Protein AF-A0AAD9J1E0-F1 (afdb_monomer_lite)

Foldseek 3Di:
DDDPPDPPVVVPDDDPDDDDDPQDWDKDFDDDPRHTDDIDTDGADVPGDDDDDDDDDPPDDDDDDPPPVPD

Secondary structure (DSSP, 8-state):
------TTGGGG---S--------EEEEEEEETTEEEEEEEEEPPTT---------STT-------TT---

pLDDT: mean 74.8, std 22.92, range [33.41, 97.5]

InterPro domains:
  IPR043136 B30.2/SPRY domain superfamily [G3DSA:2.60.120.920] (6-68)

Organism: NCBI:txid53620

Sequence (71 aa):
MRILNDFRSVHRFTSKTSLKQNNAFHLVFFTRNGKTVGQREVSIPRGGFFPTVGMLSSDEKVRADLRPLTG

Radius of gyration: 16.28 Å; chains: 1; bounding box: 37×33×40 Å

Structure (mmCIF, N/CA/C/O backbone):
data_AF-A0AAD9J1E0-F1
#
_entry.id   AF-A0AAD9J1E0-F1
#
loop_
_atom_site.group_PDB
_atom_site.id
_atom_site.type_symbol
_atom_site.label_atom_id
_atom_site.label_alt_id
_atom_site.label_comp_id
_atom_site.label_asym_id
_atom_site.label_entity_id
_atom_site.label_seq_id
_atom_site.pdbx_PDB_ins_code
_atom_site.Cartn_x
_atom_site.Cartn_y
_atom_site.Cartn_z
_atom_site.occupancy
_atom_site.B_iso_or_equiv
_atom_site.auth_seq_id
_atom_site.auth_comp_id
_atom_site.auth_asym_id
_atom_site.auth_atom_id
_atom_site.pdbx_PDB_model_num
ATOM 1 N N . MET A 1 1 ? -8.147 6.688 -23.238 1.00 34.22 1 MET A N 1
ATOM 2 C CA . MET A 1 1 ? -8.410 6.251 -21.851 1.00 34.22 1 MET A CA 1
ATOM 3 C C . MET A 1 1 ? -7.795 7.293 -20.921 1.00 34.22 1 MET A C 1
ATOM 5 O O . MET A 1 1 ? -6.585 7.454 -20.951 1.00 34.22 1 MET A O 1
ATOM 9 N N . ARG A 1 2 ? -8.598 8.114 -20.228 1.00 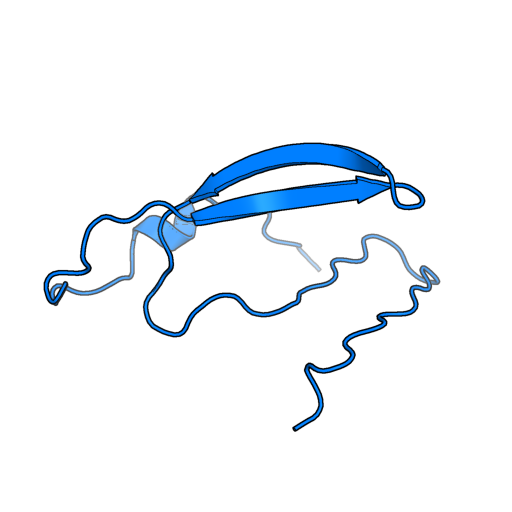33.41 2 ARG A N 1
ATOM 10 C CA . ARG A 1 2 ? -8.095 9.155 -19.310 1.00 33.41 2 ARG A CA 1
ATOM 11 C C . ARG A 1 2 ? -8.265 8.647 -17.886 1.00 33.41 2 ARG A C 1
ATOM 13 O O . ARG A 1 2 ? -9.394 8.507 -17.428 1.00 33.41 2 ARG A O 1
ATOM 20 N N . ILE A 1 3 ? -7.158 8.359 -17.214 1.00 44.03 3 ILE A N 1
ATOM 21 C CA . ILE A 1 3 ? -7.157 8.119 -15.773 1.00 44.03 3 ILE A CA 1
ATOM 22 C C . ILE A 1 3 ? -7.384 9.488 -15.122 1.00 44.03 3 ILE A C 1
ATOM 24 O O . ILE A 1 3 ? -6.531 10.372 -15.208 1.00 44.03 3 ILE A O 1
ATOM 28 N N . LEU A 1 4 ? -8.574 9.702 -14.554 1.00 39.19 4 LEU A N 1
ATOM 29 C CA . LEU A 1 4 ? -8.884 10.900 -13.777 1.00 39.19 4 LEU A CA 1
ATOM 30 C C . LEU A 1 4 ? -8.147 10.813 -12.433 1.00 39.19 4 LEU A C 1
ATOM 32 O O . LEU A 1 4 ? -8.663 10.285 -11.452 1.00 39.19 4 LEU A O 1
ATOM 36 N N . ASN A 1 5 ? -6.933 11.358 -12.393 1.00 38.12 5 ASN A N 1
ATOM 37 C CA . ASN A 1 5 ? -6.248 11.717 -11.154 1.00 38.12 5 ASN A CA 1
ATOM 38 C C . ASN A 1 5 ? -6.825 13.028 -10.611 1.00 38.12 5 ASN A C 1
ATOM 40 O O . ASN A 1 5 ? -6.158 14.060 -10.636 1.00 38.12 5 ASN A O 1
ATOM 44 N N . ASP A 1 6 ? -8.062 13.000 -10.114 1.00 38.00 6 ASP A N 1
ATOM 45 C CA . ASP A 1 6 ? -8.561 14.121 -9.323 1.00 38.00 6 ASP A CA 1
ATOM 46 C C . ASP A 1 6 ? -9.240 13.664 -8.031 1.00 38.00 6 ASP A C 1
ATOM 48 O O . ASP A 1 6 ? -10.460 13.544 -7.914 1.00 38.00 6 ASP A O 1
ATOM 52 N N . PHE A 1 7 ? -8.403 13.448 -7.015 1.00 47.47 7 PHE A N 1
ATOM 53 C CA . PHE A 1 7 ? -8.819 13.227 -5.629 1.00 47.47 7 PHE A CA 1
ATOM 54 C C . PHE A 1 7 ? -9.598 14.417 -5.033 1.00 47.47 7 PHE A C 1
ATOM 56 O O . PHE A 1 7 ? -10.147 14.293 -3.940 1.00 47.47 7 PHE A O 1
ATOM 63 N N . ARG A 1 8 ? -9.683 15.570 -5.717 1.00 45.09 8 ARG A N 1
ATOM 64 C CA . ARG A 1 8 ? -10.429 16.742 -5.228 1.00 45.09 8 ARG A CA 1
ATOM 65 C C . ARG A 1 8 ? -11.934 16.668 -5.498 1.00 45.09 8 ARG A C 1
ATOM 67 O O . ARG A 1 8 ? -12.691 17.395 -4.859 1.00 45.09 8 ARG A O 1
ATOM 74 N N . SER A 1 9 ? -12.392 15.776 -6.379 1.00 40.00 9 SER A N 1
ATOM 75 C CA . SER A 1 9 ? -13.813 15.699 -6.761 1.00 40.00 9 SER A CA 1
ATOM 76 C C . SER A 1 9 ? -14.687 14.907 -5.770 1.00 40.00 9 SER A C 1
ATOM 78 O O . SER A 1 9 ? -15.893 15.134 -5.670 1.00 40.00 9 SER A O 1
ATOM 80 N N . VAL A 1 10 ? -14.085 14.040 -4.944 1.00 49.19 10 VAL A N 1
ATOM 81 C CA . VAL A 1 10 ? -14.813 13.204 -3.960 1.00 49.19 10 VAL A CA 1
ATOM 82 C C . VAL A 1 10 ? -15.420 14.035 -2.815 1.00 49.19 10 VAL A C 1
ATOM 84 O O . VAL A 1 10 ? -16.347 13.596 -2.142 1.00 49.19 10 VAL A O 1
ATOM 87 N N . HIS A 1 11 ? -14.983 15.285 -2.633 1.00 43.31 11 HIS A N 1
ATOM 88 C CA . HIS A 1 11 ? -15.504 16.174 -1.591 1.00 43.31 11 HIS A CA 1
ATOM 89 C C . HIS A 1 11 ? -16.892 16.773 -1.873 1.00 43.31 11 HIS A C 1
ATOM 91 O O . HIS A 1 11 ? -17.446 17.423 -0.988 1.00 43.31 11 HIS A O 1
ATOM 97 N N . ARG A 1 12 ? -17.469 16.595 -3.073 1.00 40.59 12 ARG A N 1
ATOM 98 C CA . ARG A 1 12 ? -18.737 17.260 -3.438 1.00 40.59 12 ARG A CA 1
ATOM 99 C C . ARG A 1 12 ? -19.990 16.386 -3.297 1.00 40.59 12 ARG A C 1
ATOM 101 O O . ARG A 1 12 ? -21.092 16.919 -3.349 1.00 40.59 12 ARG A O 1
ATOM 108 N N . PHE A 1 13 ? -19.853 15.084 -3.054 1.00 47.88 13 PHE A N 1
ATOM 109 C CA . PHE A 1 13 ? -20.993 14.168 -2.940 1.00 47.88 13 PHE A CA 1
ATOM 110 C C . PHE A 1 13 ? -20.857 13.215 -1.747 1.00 47.88 13 PHE A C 1
ATOM 112 O O . PHE A 1 13 ? -20.721 12.010 -1.920 1.00 47.88 13 PHE A O 1
ATOM 119 N N . THR A 1 14 ? -20.961 13.724 -0.518 1.00 46.22 14 THR A N 1
ATOM 120 C CA . THR A 1 14 ? -21.504 12.910 0.581 1.00 46.22 14 THR 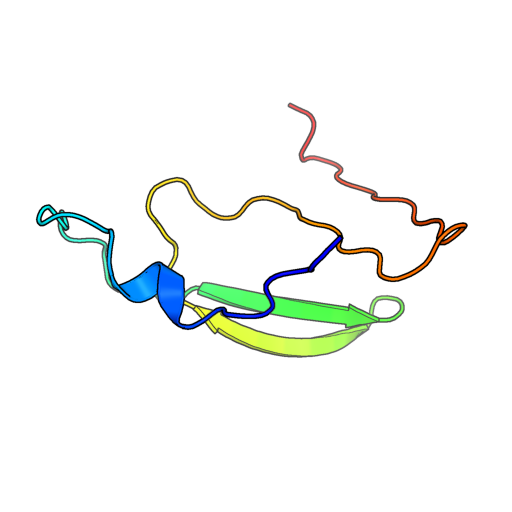A CA 1
ATOM 121 C C . THR A 1 14 ? -22.521 13.728 1.371 1.00 46.22 14 THR A C 1
ATOM 123 O O . THR A 1 14 ? -22.277 14.827 1.863 1.00 46.22 14 THR A O 1
ATOM 126 N N . SER A 1 15 ? -23.738 13.202 1.371 1.00 40.50 15 SER A N 1
ATOM 127 C CA . SER A 1 15 ? -24.952 13.771 1.928 1.00 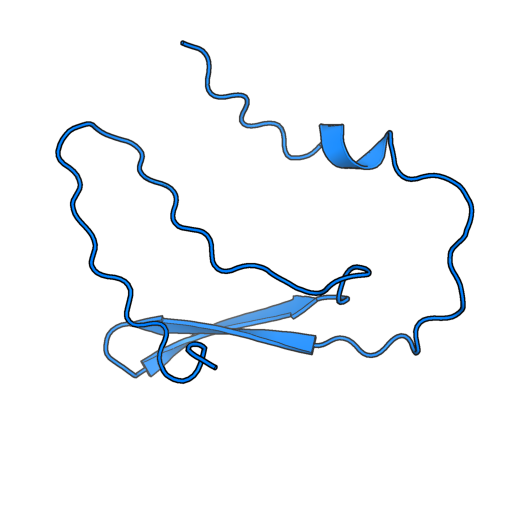40.50 15 SER A CA 1
ATOM 128 C C . SER A 1 15 ? -24.892 13.928 3.446 1.00 40.50 15 SER A C 1
ATOM 130 O O . SER A 1 15 ? -24.356 13.084 4.162 1.00 40.50 15 SER A O 1
ATOM 132 N N . LYS A 1 16 ? -25.552 14.984 3.926 1.00 41.81 16 LYS A N 1
ATOM 133 C CA . LYS A 1 16 ? -25.953 15.235 5.314 1.00 41.81 16 LYS A CA 1
ATOM 134 C C . LYS A 1 16 ? -26.526 13.973 5.985 1.00 41.81 16 LYS A C 1
ATOM 136 O O . LYS A 1 16 ? -27.697 13.671 5.794 1.00 41.81 16 LYS A O 1
ATOM 141 N N . THR A 1 17 ? -25.720 13.248 6.762 1.00 43.66 17 THR A N 1
ATOM 142 C CA . THR A 1 17 ? -26.118 12.405 7.917 1.00 43.66 17 THR A CA 1
ATOM 143 C C . THR A 1 17 ? -24.860 11.787 8.540 1.00 43.66 17 THR A C 1
ATOM 145 O O . THR A 1 17 ? -24.564 10.608 8.367 1.00 43.66 17 THR A O 1
ATOM 148 N N . SER A 1 18 ? -24.072 12.594 9.258 1.00 51.31 18 SER A N 1
ATOM 149 C CA . SER A 1 18 ? -22.988 12.065 10.094 1.00 51.31 18 SER A CA 1
ATOM 150 C C . SER A 1 18 ? -23.549 11.765 11.482 1.00 51.31 18 SER A C 1
ATOM 152 O O . SER A 1 18 ? -23.706 12.657 12.315 1.00 51.31 18 SER A O 1
ATOM 154 N N . LEU A 1 19 ? -23.924 10.504 11.707 1.00 51.66 19 LEU A N 1
ATOM 155 C CA . LEU A 1 19 ? -24.052 9.958 13.057 1.00 51.66 19 LEU A CA 1
ATOM 156 C C . LEU A 1 19 ? -22.681 10.090 13.725 1.00 51.66 19 LEU A C 1
ATOM 158 O O . LEU A 1 19 ? -21.687 9.741 13.093 1.00 51.66 19 LEU A O 1
ATOM 162 N N . LYS A 1 20 ? -22.640 10.604 14.965 1.00 47.66 20 LYS A N 1
ATOM 163 C CA . LYS A 1 20 ? -21.428 10.767 15.789 1.00 47.66 20 LYS A CA 1
ATOM 164 C C . LYS A 1 20 ? -20.527 9.529 15.676 1.00 47.66 20 LYS A C 1
ATOM 166 O O . LYS A 1 20 ? -20.715 8.550 16.392 1.00 47.66 20 LYS A O 1
ATOM 171 N N . GLN A 1 21 ? -19.534 9.582 14.794 1.00 58.38 21 GLN A N 1
ATOM 172 C CA . GLN A 1 21 ? -18.373 8.722 14.910 1.00 58.38 21 GLN A CA 1
ATOM 173 C C . GLN A 1 21 ? -17.588 9.276 16.095 1.00 58.38 21 GLN A C 1
ATOM 175 O O . GLN A 1 21 ? -17.293 10.472 16.138 1.00 58.38 21 GLN A O 1
ATOM 180 N N . ASN A 1 22 ? -17.285 8.433 17.083 1.00 53.97 22 ASN A N 1
ATOM 181 C CA . ASN A 1 22 ? -16.214 8.752 18.018 1.00 53.97 22 ASN A CA 1
ATOM 182 C C . ASN A 1 22 ? -15.011 9.134 17.157 1.00 53.97 22 ASN A C 1
ATOM 184 O O . ASN A 1 22 ? -14.637 8.363 16.276 1.00 53.97 22 ASN A O 1
ATOM 188 N N . ASN A 1 23 ? -14.487 10.344 17.341 1.00 57.81 23 ASN A N 1
ATOM 189 C CA . ASN A 1 23 ? -13.519 10.982 16.446 1.00 57.81 23 ASN A CA 1
ATOM 190 C C . ASN A 1 23 ? -12.114 10.351 16.577 1.00 57.81 23 ASN A C 1
ATOM 192 O O . ASN A 1 23 ? -11.108 11.053 16.608 1.00 57.81 23 ASN A O 1
ATOM 196 N N . ALA A 1 24 ? -12.055 9.028 16.747 1.00 74.12 24 ALA A N 1
ATOM 197 C CA . ALA A 1 24 ? -10.844 8.253 16.878 1.00 74.12 24 ALA A CA 1
ATOM 198 C C . ALA A 1 24 ? -10.156 8.210 15.514 1.00 74.12 24 ALA A C 1
ATOM 200 O O . ALA A 1 24 ? -10.683 7.674 14.537 1.00 74.12 24 ALA A O 1
ATOM 201 N N . PHE A 1 25 ? -8.979 8.819 15.451 1.00 84.38 25 PHE A N 1
ATOM 202 C CA . PHE A 1 25 ? -8.080 8.645 14.329 1.00 84.38 25 PHE A CA 1
ATOM 203 C C . PHE A 1 25 ? -7.435 7.263 14.423 1.00 84.38 25 PHE A C 1
ATOM 205 O O . PHE A 1 25 ? -7.047 6.810 15.499 1.00 84.38 25 PHE A O 1
ATOM 212 N N . HIS A 1 26 ? -7.332 6.591 13.285 1.00 86.81 26 HIS A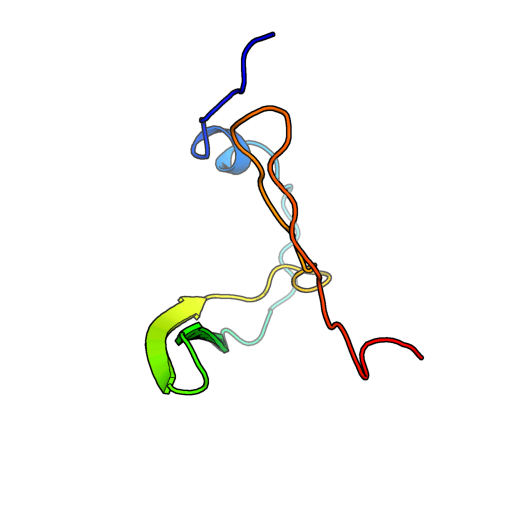 N 1
ATOM 213 C CA . HIS A 1 26 ? -6.690 5.295 13.155 1.00 86.81 26 HIS A CA 1
ATOM 214 C C . HIS A 1 26 ? -5.355 5.455 12.440 1.00 86.81 26 HIS A C 1
ATOM 216 O O . HIS A 1 26 ? -5.238 6.210 11.473 1.00 86.81 26 HIS A O 1
ATOM 222 N N . LEU A 1 27 ? -4.351 4.722 12.912 1.00 92.12 27 LEU A N 1
ATOM 223 C CA . LEU A 1 27 ? -3.029 4.710 12.311 1.00 92.12 27 LEU A CA 1
ATOM 224 C C . LEU A 1 27 ? -2.996 3.738 11.127 1.00 92.12 27 LEU A C 1
ATOM 226 O O . LEU A 1 27 ? -3.177 2.534 11.294 1.00 92.12 27 LEU A O 1
ATOM 230 N N . VAL A 1 28 ? -2.706 4.257 9.939 1.00 93.50 28 VAL A N 1
ATOM 231 C CA . VAL A 1 28 ? -2.319 3.463 8.768 1.00 93.50 28 VAL A CA 1
ATOM 232 C C . VAL A 1 28 ? -0.807 3.522 8.646 1.00 93.50 28 VAL A C 1
ATOM 234 O O . VAL A 1 28 ? -0.233 4.606 8.704 1.00 93.50 28 VAL A O 1
ATOM 237 N N . PHE A 1 29 ? -0.151 2.382 8.455 1.00 95.69 29 PHE A N 1
ATOM 238 C CA . PHE A 1 29 ? 1.298 2.307 8.294 1.00 95.69 29 PHE A CA 1
ATOM 239 C C . PHE A 1 29 ? 1.677 1.508 7.051 1.00 95.69 29 PHE A C 1
ATOM 241 O O . PHE A 1 29 ? 0.934 0.649 6.581 1.00 95.69 29 PHE A O 1
ATOM 248 N N . PHE A 1 30 ? 2.857 1.807 6.524 1.00 95.88 30 PHE A N 1
ATOM 249 C CA . PHE A 1 30 ? 3.412 1.169 5.340 1.00 95.88 30 PHE A CA 1
ATOM 250 C C . PHE A 1 30 ? 4.681 0.435 5.722 1.00 95.88 30 PHE A C 1
ATOM 252 O O . PHE A 1 30 ? 5.508 0.966 6.467 1.00 95.88 30 PHE A O 1
ATOM 259 N N . THR A 1 31 ? 4.859 -0.764 5.179 1.00 97.50 31 THR A N 1
ATOM 260 C CA . THR A 1 31 ? 6.082 -1.541 5.357 1.00 97.50 31 THR A CA 1
ATOM 261 C C . THR A 1 31 ? 6.760 -1.807 4.020 1.00 97.50 31 THR A C 1
ATOM 263 O O . THR A 1 31 ? 6.120 -1.889 2.973 1.00 97.50 31 THR A O 1
ATOM 266 N N . ARG A 1 32 ? 8.084 -1.950 4.055 1.00 96.38 32 ARG A N 1
ATOM 267 C CA . ARG A 1 32 ? 8.893 -2.457 2.945 1.00 96.38 32 ARG A CA 1
ATOM 268 C C . ARG A 1 32 ? 9.804 -3.539 3.500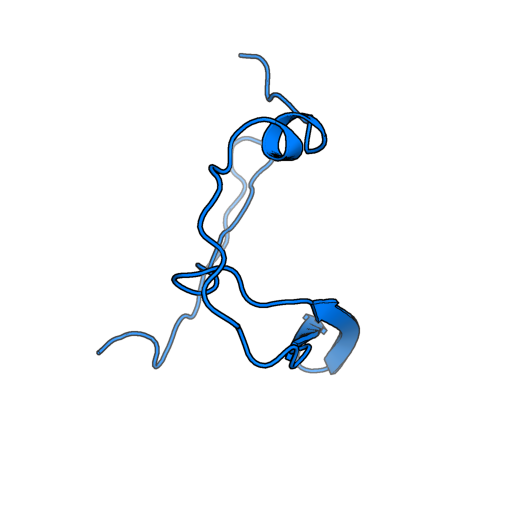 1.00 96.38 32 ARG A C 1
ATOM 270 O O . ARG A 1 32 ? 10.583 -3.273 4.412 1.00 96.38 32 ARG A O 1
ATOM 277 N N . ASN A 1 33 ? 9.685 -4.759 2.977 1.00 96.56 33 ASN A N 1
ATOM 278 C CA . ASN A 1 33 ? 10.443 -5.927 3.446 1.00 96.56 33 ASN A CA 1
ATOM 279 C C . ASN A 1 33 ? 10.337 -6.133 4.973 1.00 96.56 33 ASN A C 1
ATOM 281 O O . ASN A 1 33 ? 11.338 -6.336 5.655 1.00 96.56 33 ASN A O 1
ATOM 285 N N . GLY A 1 34 ? 9.121 -6.007 5.517 1.00 95.88 34 GLY A N 1
ATOM 286 C CA . GLY A 1 34 ? 8.836 -6.215 6.942 1.00 95.88 34 GLY A CA 1
ATOM 287 C C . GLY A 1 34 ? 9.184 -5.049 7.876 1.00 95.88 34 GLY A C 1
ATOM 288 O O . GLY A 1 34 ? 8.925 -5.151 9.069 1.00 95.88 34 GLY A O 1
ATOM 289 N N . LYS A 1 35 ? 9.733 -3.933 7.374 1.00 97.25 35 LYS A N 1
ATOM 290 C CA . LYS A 1 35 ? 10.085 -2.754 8.190 1.00 97.25 35 LYS A CA 1
ATOM 291 C C . LYS A 1 35 ? 9.160 -1.575 7.899 1.00 97.25 35 LYS A C 1
ATOM 293 O O . LYS A 1 35 ? 8.897 -1.303 6.730 1.00 97.25 35 LYS A O 1
ATOM 298 N N . THR A 1 36 ? 8.705 -0.860 8.929 1.00 96.69 36 THR A N 1
ATOM 299 C CA . THR A 1 36 ? 7.873 0.348 8.775 1.00 96.69 36 THR A CA 1
ATOM 300 C C . THR A 1 36 ? 8.652 1.463 8.082 1.00 96.69 36 THR A C 1
ATOM 302 O O . THR A 1 36 ? 9.755 1.804 8.499 1.00 96.69 36 THR A O 1
ATOM 305 N N . VAL A 1 37 ? 8.065 2.037 7.032 1.00 97.50 37 VAL A N 1
ATOM 306 C CA . VAL A 1 37 ? 8.642 3.146 6.251 1.00 97.50 37 VAL A CA 1
ATOM 307 C C . VAL A 1 37 ? 7.824 4.435 6.341 1.00 97.50 37 VAL A C 1
ATOM 309 O O . VAL A 1 37 ? 8.295 5.485 5.918 1.00 97.50 37 VAL A O 1
ATOM 312 N N . GLY A 1 38 ? 6.611 4.382 6.894 1.00 95.69 38 GLY A N 1
ATOM 313 C CA . GLY A 1 38 ? 5.768 5.560 7.072 1.00 95.69 38 GLY A CA 1
ATOM 314 C C . GLY A 1 38 ? 4.451 5.236 7.760 1.00 95.69 38 GLY A C 1
ATOM 315 O O . GLY A 1 38 ? 4.039 4.076 7.809 1.00 95.69 38 GLY A O 1
ATOM 316 N N . GLN A 1 39 ? 3.797 6.272 8.283 1.00 95.94 39 GLN A N 1
ATOM 317 C CA . GLN A 1 39 ? 2.515 6.161 8.971 1.00 95.94 39 GLN A CA 1
ATOM 318 C C . GLN A 1 39 ? 1.667 7.426 8.808 1.00 95.94 39 GLN A C 1
ATOM 320 O O . GLN A 1 39 ? 2.203 8.504 8.547 1.00 95.94 39 GLN A O 1
ATOM 325 N N . ARG A 1 40 ? 0.346 7.297 8.952 1.00 93.62 40 ARG A N 1
ATOM 326 C CA . ARG A 1 40 ? -0.618 8.393 8.836 1.00 93.62 40 ARG A CA 1
ATOM 327 C C . ARG A 1 40 ? -1.844 8.145 9.707 1.00 93.62 40 ARG A C 1
ATOM 329 O O . ARG A 1 40 ? -2.439 7.075 9.639 1.00 93.62 40 ARG A O 1
ATOM 336 N N . GLU A 1 41 ? -2.250 9.164 10.454 1.00 94.19 41 GLU A N 1
ATOM 337 C CA . GLU A 1 41 ? -3.534 9.189 11.153 1.00 94.19 41 GLU A CA 1
ATOM 338 C C . GLU A 1 41 ? -4.666 9.557 10.187 1.00 94.19 41 GLU A C 1
ATOM 340 O O . GLU A 1 41 ? -4.578 10.540 9.443 1.00 94.19 41 GLU A O 1
ATOM 345 N N . VAL A 1 42 ? -5.725 8.749 10.173 1.00 90.31 42 VAL A N 1
ATOM 346 C CA . VAL A 1 42 ? -6.891 8.932 9.301 1.00 90.31 42 VAL A CA 1
ATOM 347 C C . VAL A 1 42 ? -8.183 8.647 10.055 1.00 90.31 42 VAL A C 1
ATOM 349 O O . VAL A 1 42 ? -8.236 7.769 10.913 1.00 90.31 42 VAL A O 1
ATOM 352 N N . SER A 1 43 ? -9.250 9.368 9.726 1.00 89.81 43 SER A N 1
ATOM 353 C CA . SER A 1 43 ? -10.594 8.981 10.151 1.00 89.81 43 SER A CA 1
ATOM 354 C C . SER A 1 43 ? -11.080 7.792 9.318 1.00 89.81 43 SER A C 1
ATOM 356 O O . SER A 1 43 ? -10.814 7.711 8.116 1.00 89.81 43 SER A O 1
ATOM 358 N N . ILE A 1 44 ? -11.794 6.857 9.949 1.00 86.31 44 ILE A N 1
ATOM 359 C CA . ILE A 1 44 ? -12.368 5.712 9.237 1.00 86.31 44 ILE A CA 1
ATOM 360 C C . ILE A 1 44 ? -13.715 6.111 8.612 1.00 86.31 44 ILE A C 1
ATOM 362 O O . ILE A 1 44 ? -14.643 6.490 9.333 1.00 86.31 44 ILE A O 1
ATOM 366 N N . PRO A 1 45 ? -13.877 5.994 7.281 1.00 85.88 45 PRO A 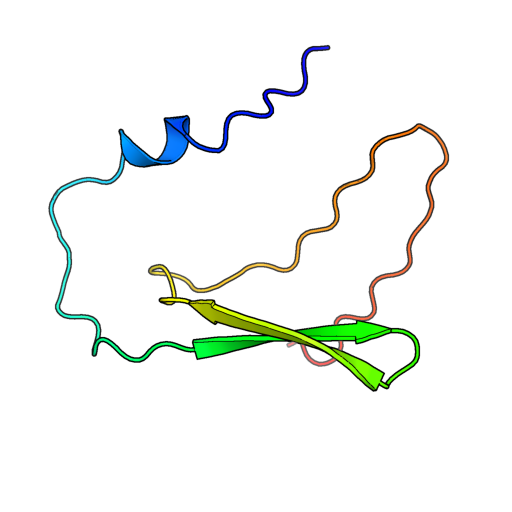N 1
ATOM 367 C CA . PRO A 1 45 ? -15.168 6.219 6.645 1.00 85.88 45 PRO A CA 1
ATOM 368 C C . PRO A 1 45 ? -16.186 5.161 7.091 1.00 85.88 45 PRO A C 1
ATOM 370 O O . PRO A 1 45 ? -15.837 4.044 7.481 1.00 85.88 45 PRO A O 1
ATOM 373 N N . ARG A 1 46 ? -17.481 5.487 7.004 1.00 83.81 46 ARG A N 1
ATOM 374 C CA . ARG A 1 46 ? -18.551 4.510 7.255 1.00 83.81 46 ARG A CA 1
ATOM 375 C C . ARG A 1 46 ? -18.380 3.320 6.299 1.00 83.81 46 ARG A C 1
ATOM 377 O O . ARG A 1 46 ? -18.422 3.507 5.090 1.00 83.81 46 ARG A O 1
ATOM 384 N N . GLY A 1 47 ? -18.204 2.119 6.851 1.00 84.94 47 GLY A N 1
ATOM 385 C CA . GLY A 1 47 ? -17.942 0.894 6.082 1.00 84.94 47 GLY A CA 1
ATOM 386 C C . GLY A 1 47 ? -16.474 0.451 6.042 1.00 84.94 47 GLY A C 1
ATOM 387 O O . GLY A 1 47 ? -16.210 -0.663 5.610 1.00 84.94 47 GLY A O 1
ATOM 388 N N . GLY A 1 48 ? -15.535 1.257 6.549 1.00 87.81 48 GLY A N 1
ATOM 389 C CA . GLY A 1 48 ? -14.126 0.870 6.646 1.00 87.81 48 GLY A CA 1
ATOM 390 C C . GLY A 1 48 ? -13.318 1.083 5.363 1.00 87.81 48 GLY A C 1
ATOM 391 O O . GLY A 1 48 ? -13.780 1.693 4.398 1.00 87.81 48 GLY A O 1
ATOM 392 N N . PHE A 1 49 ? -12.075 0.600 5.379 1.00 87.44 49 PHE A N 1
ATOM 393 C CA . PHE A 1 49 ? -11.178 0.616 4.224 1.00 87.44 49 PHE A CA 1
ATOM 394 C C . PHE A 1 49 ? -11.198 -0.729 3.496 1.00 87.44 49 PHE A C 1
ATOM 396 O O . PHE A 1 49 ? -11.301 -1.779 4.126 1.00 87.44 49 PHE A O 1
ATOM 403 N N . PHE A 1 50 ? -11.017 -0.687 2.177 1.00 89.12 50 PHE A N 1
ATOM 404 C CA . PHE A 1 50 ? -10.874 -1.871 1.333 1.00 89.12 50 PHE A CA 1
ATOM 405 C C . PHE A 1 50 ? -9.441 -1.950 0.791 1.00 89.12 50 PHE A C 1
ATOM 407 O O . PHE A 1 50 ? -8.925 -0.934 0.309 1.00 89.12 50 PHE A O 1
ATOM 414 N N . PRO A 1 51 ? -8.786 -3.126 0.826 1.00 91.38 51 PRO A N 1
ATOM 415 C CA . PRO A 1 51 ? -7.501 -3.312 0.161 1.00 91.38 51 PRO A CA 1
ATOM 416 C C . PRO A 1 51 ? -7.613 -2.959 -1.328 1.00 91.38 51 PRO A C 1
ATOM 418 O O . PRO A 1 51 ? -8.513 -3.437 -2.012 1.00 91.38 51 PRO A O 1
ATOM 421 N N . THR A 1 52 ? -6.715 -2.111 -1.832 1.00 92.81 52 THR A N 1
ATOM 422 C CA . THR A 1 52 ? -6.700 -1.678 -3.239 1.00 92.81 52 THR A CA 1
ATOM 423 C C . THR A 1 52 ? -5.274 -1.711 -3.770 1.00 92.81 52 THR A C 1
ATOM 425 O O . THR A 1 52 ? -4.348 -1.280 -3.084 1.00 92.81 52 THR A O 1
ATOM 428 N N . VAL A 1 53 ? -5.102 -2.186 -5.005 1.00 93.88 53 VAL A N 1
ATOM 429 C CA . VAL A 1 53 ? -3.825 -2.143 -5.724 1.00 93.88 53 VAL A CA 1
ATOM 430 C C . VAL A 1 53 ? -4.019 -1.354 -7.013 1.00 93.88 53 VAL A C 1
ATOM 432 O O . VAL A 1 53 ? -4.879 -1.691 -7.822 1.00 93.88 53 VAL A O 1
ATOM 435 N N . GLY A 1 54 ? -3.234 -0.292 -7.187 1.00 94.38 54 GLY A N 1
ATOM 436 C CA . GLY A 1 54 ? -3.167 0.466 -8.433 1.00 94.38 54 GLY A CA 1
ATOM 437 C C . GLY A 1 54 ? -1.977 0.003 -9.267 1.00 94.38 54 GLY A C 1
ATOM 438 O O . GLY A 1 54 ? -0.863 -0.052 -8.752 1.00 94.38 54 GLY A O 1
ATOM 439 N N . MET A 1 55 ? -2.222 -0.307 -10.536 1.00 96.44 55 MET A N 1
ATOM 440 C CA . MET A 1 55 ? -1.197 -0.593 -11.544 1.00 96.44 55 MET A CA 1
ATOM 441 C C . MET A 1 55 ? -1.184 0.540 -12.571 1.00 96.44 55 MET A C 1
ATOM 443 O O . MET A 1 55 ? -2.247 1.069 -12.908 1.00 96.44 55 MET A O 1
ATOM 447 N N . LEU A 1 56 ? -0.001 0.930 -13.045 1.00 92.62 56 LEU A N 1
ATOM 448 C CA . LEU A 1 56 ? 0.157 2.059 -13.969 1.00 92.62 56 LEU A CA 1
ATOM 449 C C . LEU A 1 56 ? 0.398 1.611 -15.410 1.00 92.62 56 LEU A C 1
ATOM 451 O O . LEU A 1 56 ? -0.063 2.270 -16.342 1.00 92.62 56 LEU A O 1
ATOM 455 N N . SER A 1 57 ? 1.122 0.511 -15.594 1.00 94.06 57 SER A N 1
ATOM 456 C CA . SER A 1 57 ? 1.514 0.022 -16.911 1.00 94.06 57 SER A CA 1
ATOM 457 C C . SER A 1 57 ? 0.966 -1.373 -17.205 1.00 94.06 57 SER A C 1
ATOM 459 O O . SER A 1 57 ? 0.491 -2.091 -16.323 1.00 94.06 57 SER A O 1
ATOM 461 N N . SER A 1 58 ? 0.987 -1.736 -18.489 1.00 92.12 58 SER A N 1
ATOM 462 C CA . SER A 1 58 ? 0.707 -3.112 -18.901 1.00 92.12 58 SER A CA 1
ATOM 463 C C . SER A 1 58 ? 1.828 -4.028 -18.408 1.00 92.12 58 SER A C 1
ATOM 465 O O . SER A 1 58 ? 2.969 -3.595 -18.281 1.00 92.12 58 SER A O 1
ATOM 467 N N . ASP A 1 59 ? 1.489 -5.280 -18.114 1.00 95.81 59 ASP A N 1
ATOM 468 C CA . ASP A 1 59 ? 2.415 -6.332 -17.663 1.00 95.81 59 ASP A CA 1
ATOM 469 C C . ASP A 1 59 ? 2.993 -6.201 -16.242 1.00 95.81 59 ASP A C 1
ATOM 471 O O . ASP A 1 59 ? 3.704 -7.105 -15.791 1.00 95.81 59 ASP A O 1
ATOM 475 N N . GLU A 1 60 ? 2.632 -5.163 -15.479 1.00 97.12 60 GLU A N 1
ATOM 476 C CA . GLU A 1 60 ? 2.862 -5.140 -14.030 1.00 97.12 60 GLU A CA 1
ATOM 477 C C . GLU A 1 60 ? 2.161 -6.332 -13.358 1.00 97.12 60 GLU A C 1
ATOM 479 O O . GLU A 1 60 ? 0.996 -6.637 -13.619 1.00 97.12 60 GLU A O 1
ATOM 484 N N . LYS A 1 61 ? 2.881 -7.031 -12.474 1.00 96.12 61 LYS A N 1
ATOM 485 C CA . LYS A 1 61 ? 2.358 -8.180 -11.728 1.00 96.12 61 LYS A CA 1
ATOM 486 C C . LYS A 1 61 ? 2.669 -8.021 -10.254 1.00 96.12 61 LYS A C 1
ATOM 488 O O . LYS A 1 61 ? 3.801 -7.745 -9.865 1.00 96.12 61 LYS A O 1
ATOM 493 N N . VAL A 1 62 ? 1.655 -8.249 -9.432 1.00 95.75 62 VAL A N 1
ATOM 494 C CA . VAL A 1 62 ? 1.728 -8.172 -7.973 1.00 95.75 62 VAL A CA 1
ATOM 495 C C . VAL A 1 62 ? 0.995 -9.359 -7.368 1.00 95.75 62 VAL A C 1
ATOM 497 O O . VAL A 1 62 ? 0.002 -9.838 -7.914 1.00 95.75 62 VAL A O 1
ATOM 500 N N . ARG A 1 63 ? 1.480 -9.840 -6.224 1.00 95.38 63 ARG A N 1
ATOM 501 C CA . ARG A 1 63 ? 0.799 -10.861 -5.430 1.00 95.38 63 ARG A CA 1
ATOM 502 C C . ARG A 1 63 ? 0.319 -10.219 -4.138 1.00 95.38 63 ARG A C 1
ATOM 504 O O . ARG A 1 63 ? 1.133 -9.715 -3.372 1.00 95.38 63 ARG A O 1
ATOM 511 N N . ALA A 1 64 ? -0.987 -10.258 -3.902 1.00 91.56 64 ALA A N 1
ATOM 512 C CA . ALA A 1 64 ? -1.569 -9.838 -2.637 1.00 91.56 64 ALA A CA 1
ATOM 513 C C . ALA A 1 64 ? -1.682 -11.047 -1.701 1.00 91.56 64 ALA A C 1
ATOM 515 O O . ALA A 1 64 ? -2.281 -12.060 -2.063 1.00 91.56 64 ALA A O 1
ATOM 516 N N . ASP A 1 65 ? -1.107 -10.939 -0.505 1.00 91.31 65 ASP A N 1
ATOM 517 C CA . ASP A 1 65 ? -1.420 -11.834 0.606 1.00 91.31 65 ASP A CA 1
ATOM 518 C C . ASP A 1 65 ? -2.390 -11.109 1.534 1.00 91.31 65 ASP A C 1
ATOM 520 O O . ASP A 1 65 ? -2.037 -10.103 2.146 1.00 91.31 65 ASP A O 1
ATOM 524 N N . LEU A 1 66 ? -3.630 -11.588 1.574 1.00 87.31 66 LEU A N 1
ATOM 525 C CA . LEU A 1 66 ? -4.703 -10.972 2.346 1.00 87.31 66 LEU A CA 1
ATOM 526 C C . LEU A 1 66 ? -5.015 -11.750 3.624 1.00 87.31 66 LEU A C 1
ATOM 528 O O . LEU A 1 66 ? -5.928 -11.368 4.331 1.00 87.31 66 LEU A O 1
ATOM 532 N N . ARG A 1 67 ? -4.319 -12.839 3.956 1.00 87.50 67 ARG A N 1
ATOM 533 C CA . ARG A 1 67 ? -4.685 -13.665 5.122 1.00 87.50 67 ARG A CA 1
ATOM 534 C C . ARG A 1 67 ? -4.507 -12.881 6.440 1.00 87.50 67 ARG A C 1
ATOM 536 O O . ARG A 1 67 ? -3.505 -12.183 6.577 1.00 87.50 67 ARG A O 1
ATOM 543 N N . PRO A 1 68 ? -5.424 -12.996 7.424 1.00 67.12 68 PRO A N 1
ATOM 544 C CA . PRO A 1 68 ? -6.616 -13.846 7.473 1.00 67.12 68 PRO A CA 1
ATOM 545 C C . PRO A 1 68 ? -7.904 -13.130 7.018 1.00 67.12 68 PRO A C 1
ATOM 547 O O . PRO A 1 68 ? -8.977 -13.431 7.517 1.00 67.12 68 PRO A O 1
ATOM 550 N N . LEU A 1 69 ? -7.851 -12.187 6.072 1.00 62.50 69 LEU A N 1
ATOM 551 C CA . LEU A 1 69 ? -9.056 -11.547 5.509 1.00 62.50 69 LEU A CA 1
ATOM 552 C C . LEU A 1 69 ? -9.952 -12.531 4.726 1.00 62.50 69 LEU A C 1
ATOM 554 O O . LEU A 1 69 ? -10.995 -12.133 4.216 1.00 62.50 69 LEU A O 1
ATOM 558 N N . THR A 1 70 ? -9.564 -13.807 4.636 1.00 53.09 70 THR A N 1
ATOM 559 C CA . THR A 1 70 ? -10.468 -14.922 4.352 1.00 53.09 70 THR A CA 1
ATOM 560 C C . THR A 1 70 ? -11.183 -15.302 5.649 1.00 53.09 70 THR A C 1
ATOM 562 O O . THR A 1 70 ? -10.603 -15.990 6.494 1.00 53.09 70 THR A O 1
ATOM 565 N N . GLY A 1 71 ? -12.418 -14.826 5.809 1.00 44.22 71 GLY A N 1
ATOM 566 C CA . GLY A 1 71 ? -13.400 -15.569 6.601 1.00 44.22 71 GLY A CA 1
ATOM 567 C C . GLY A 1 71 ? -13.642 -16.950 6.003 1.00 44.22 71 GLY A C 1
ATOM 568 O O . GLY A 1 71 ? -13.419 -17.102 4.777 1.00 44.22 71 GLY A O 1
#